Protein AF-A0A8S3FLX5-F1 (afdb_monomer_lite)

Radius of gyration: 37.71 Å; chains: 1; bounding box: 97×32×104 Å

Secondary structure (DSSP, 8-state):
------HHHHHHHHHHHHHH-SS-HHHHHHHHHHHHHHHHHHHHHHHHHHHHHSS--PPP-----------GGGGGTGGGGSSPPPHHHHTT--SPPPPPHHHHHHHHHHTTTTPPPSSPPPPPTTT-PPPHHHHHHTS--TT-PPP-

Foldseek 3Di:
DDPDDDPVRVVVVVVVCVVPDPDDPVVVVVVVVVVVVVVVVVVVVVVVVVCVVDVDPPDDPPLPPDDDDDDPVCPVVVCVNVPDDDPCNVVVPVDDDDDDPVVVVVVVVVVCPPDDPPDDDDPDPPDDDDDPVVVVVPPPPPDPPDDD

Organism: NCBI:txid392030

Sequence (148 aa):
METTLTEEERRERAITISSQRILTQQEFEQLKVLELKRRIQDRRRNRLEESMTDSRKRKTISIDTDSDSDDENKKNNADQNSGLITLRDIERVHKKRAHDKESRLETVIAGREGRAKFGKWKKEQGHAGTTNKEKLKNKNFQMLKPKL

InterPro domains:
  IPR007949 SDA1, middle domain [PF05285] (6-110)
  IPR027312 Sda1 [PTHR12730] (8-147)

Structure (mmCIF, N/CA/C/O backbone):
data_AF-A0A8S3FLX5-F1
#
_entry.id   AF-A0A8S3FLX5-F1
#
loop_
_atom_site.group_PDB
_atom_site.id
_atom_site.type_symbol
_atom_site.label_atom_id
_atom_site.label_alt_id
_atom_site.label_comp_id
_atom_site.label_asym_id
_atom_site.label_entity_id
_atom_site.label_seq_id
_atom_site.pdbx_PDB_ins_code
_atom_site.Cartn_x
_atom_site.Cartn_y
_atom_site.Cartn_z
_atom_site.occupancy
_atom_site.B_iso_or_equiv
_atom_site.auth_seq_id
_atom_site.auth_comp_id
_atom_site.auth_asym_id
_atom_site.auth_atom_id
_atom_site.pdbx_PDB_model_num
ATOM 1 N N . MET A 1 1 ? -27.139 -19.611 40.027 1.00 41.44 1 MET A N 1
ATOM 2 C CA . MET A 1 1 ? -28.556 -19.226 40.156 1.00 41.44 1 MET A CA 1
ATOM 3 C C . MET A 1 1 ? -28.733 -17.926 39.403 1.00 41.44 1 MET A C 1
ATOM 5 O O . MET A 1 1 ? -28.215 -16.912 39.849 1.00 41.44 1 MET A O 1
ATOM 9 N N . GLU A 1 2 ? -29.344 -17.971 38.225 1.00 53.03 2 GLU A N 1
ATOM 10 C CA . GLU A 1 2 ? -29.634 -16.766 37.447 1.00 53.03 2 GLU A CA 1
ATOM 11 C C . GLU A 1 2 ? -30.911 -16.134 38.000 1.00 53.03 2 GLU A C 1
ATOM 13 O O . GLU A 1 2 ? -32.001 -16.687 37.875 1.00 53.03 2 GLU A O 1
ATOM 18 N N . THR A 1 3 ? -30.770 -14.997 38.673 1.00 62.75 3 THR A N 1
ATOM 19 C CA . THR A 1 3 ? -31.898 -14.194 39.138 1.00 62.75 3 THR A CA 1
ATOM 20 C C . THR A 1 3 ? -32.441 -13.400 37.955 1.00 62.75 3 THR A C 1
ATOM 22 O O . THR A 1 3 ? -32.013 -12.284 37.658 1.00 62.75 3 THR A O 1
ATOM 25 N N . THR A 1 4 ? -33.374 -13.998 37.220 1.00 74.00 4 THR A N 1
ATOM 26 C CA . THR A 1 4 ? -34.117 -13.278 36.190 1.00 74.00 4 THR A CA 1
ATOM 27 C C . THR A 1 4 ? -35.082 -12.316 36.880 1.00 74.00 4 THR A C 1
ATOM 29 O O . THR A 1 4 ? -36.125 -12.710 37.385 1.00 74.00 4 THR A O 1
ATOM 32 N N . LEU A 1 5 ? -34.709 -11.034 36.933 1.00 80.00 5 LEU A N 1
ATOM 33 C CA . LEU A 1 5 ? -35.615 -9.978 37.390 1.00 80.00 5 LEU A CA 1
ATOM 34 C C 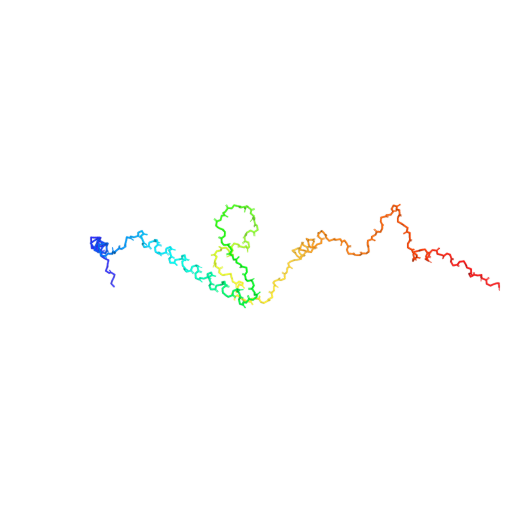. LEU A 1 5 ? -36.907 -10.005 36.573 1.00 80.00 5 LEU A C 1
ATOM 36 O O . LEU A 1 5 ? -36.837 -10.146 35.342 1.00 80.00 5 LEU A O 1
ATOM 40 N N . THR A 1 6 ? -38.037 -9.795 37.241 1.00 89.69 6 THR A N 1
ATOM 41 C CA . THR A 1 6 ? -39.342 -9.631 36.590 1.00 89.69 6 THR A CA 1
ATOM 42 C C . THR A 1 6 ? -39.361 -8.352 35.745 1.00 89.69 6 THR A C 1
ATOM 44 O O . THR A 1 6 ? -38.525 -7.457 35.903 1.00 89.69 6 THR A O 1
ATOM 47 N N . GLU A 1 7 ? -40.279 -8.258 34.781 1.00 85.56 7 GLU A N 1
ATOM 48 C CA . GLU A 1 7 ? -40.336 -7.101 33.875 1.00 85.56 7 GLU A CA 1
ATOM 49 C C . GLU A 1 7 ? -40.601 -5.781 34.608 1.00 85.56 7 GLU A C 1
ATOM 51 O O . GLU A 1 7 ? -40.069 -4.741 34.219 1.00 85.56 7 GLU A O 1
ATOM 56 N N . GLU A 1 8 ? -41.379 -5.832 35.686 1.00 89.06 8 GLU A N 1
ATOM 57 C CA . GLU A 1 8 ? -41.728 -4.674 36.509 1.00 89.06 8 GLU A CA 1
ATOM 58 C C . GLU A 1 8 ? -40.499 -4.139 37.253 1.00 89.06 8 GLU A C 1
ATOM 60 O O . GLU A 1 8 ? -40.159 -2.962 37.121 1.00 89.06 8 GLU A O 1
ATOM 65 N N . GLU A 1 9 ? -39.728 -5.021 37.895 1.00 90.44 9 GLU A N 1
ATOM 66 C CA . GLU A 1 9 ? -38.485 -4.655 38.584 1.00 90.44 9 GLU A CA 1
ATOM 67 C C . GLU A 1 9 ? -37.431 -4.080 37.621 1.00 90.44 9 GLU A C 1
ATOM 69 O O . GLU A 1 9 ? -36.633 -3.211 37.988 1.00 90.44 9 GLU A O 1
ATOM 74 N N . ARG A 1 10 ? -37.416 -4.529 36.356 1.00 89.25 10 ARG A N 1
ATOM 75 C CA . ARG A 1 10 ? -36.533 -3.960 35.321 1.00 89.25 10 ARG A CA 1
ATOM 76 C C . ARG A 1 10 ? -36.943 -2.541 34.940 1.00 89.25 10 ARG A C 1
ATOM 78 O O . ARG A 1 10 ? -36.063 -1.705 34.731 1.00 89.25 10 ARG A O 1
ATOM 85 N N . ARG A 1 11 ? -38.247 -2.261 34.851 1.00 90.81 11 ARG A N 1
ATOM 86 C CA . ARG A 1 11 ? -38.771 -0.927 34.512 1.00 90.81 11 ARG A CA 1
ATOM 87 C C . ARG A 1 11 ? -38.497 0.076 35.625 1.00 90.81 11 ARG A C 1
ATOM 89 O O . ARG A 1 11 ? -37.990 1.156 35.336 1.00 90.81 11 ARG A O 1
ATOM 96 N N . GLU A 1 12 ? -38.735 -0.289 36.881 1.00 91.62 12 GLU A N 1
ATOM 97 C CA . GLU A 1 12 ? -38.451 0.587 38.027 1.00 91.62 12 GLU A CA 1
ATOM 98 C C . GLU A 1 12 ? -36.959 0.912 38.145 1.00 91.62 12 GLU A C 1
ATOM 100 O O . GLU A 1 12 ? -36.572 2.071 38.338 1.00 91.62 12 GLU A O 1
ATOM 105 N N . ARG A 1 13 ? -36.093 -0.088 37.932 1.00 88.88 13 ARG A N 1
ATOM 106 C CA . ARG A 1 13 ? -34.643 0.134 37.871 1.00 88.88 13 ARG A CA 1
ATOM 107 C C . ARG A 1 13 ? -34.257 1.041 36.711 1.00 88.88 13 ARG A C 1
ATOM 109 O O . ARG A 1 13 ? -33.436 1.931 36.904 1.00 88.88 13 ARG A O 1
ATOM 116 N N . ALA A 1 14 ? -34.847 0.861 35.530 1.00 87.69 14 ALA A N 1
ATOM 117 C CA . ALA A 1 14 ? -34.575 1.715 34.376 1.00 87.69 14 ALA A CA 1
ATOM 118 C C . ALA A 1 14 ? -34.994 3.174 34.623 1.00 87.69 14 ALA A C 1
ATOM 120 O O . ALA A 1 14 ? -34.220 4.076 34.309 1.00 87.69 14 ALA A O 1
ATOM 121 N N . ILE A 1 15 ? -36.158 3.408 35.242 1.00 88.06 15 ILE A N 1
ATOM 122 C CA . ILE A 1 15 ? -36.630 4.750 35.621 1.00 88.06 15 ILE A CA 1
ATOM 123 C C . ILE A 1 15 ? -35.657 5.388 36.616 1.00 88.06 15 ILE A C 1
ATOM 125 O O . ILE A 1 15 ? -35.187 6.499 36.379 1.00 88.06 15 ILE A O 1
ATOM 129 N N . THR A 1 16 ? -35.286 4.658 37.670 1.00 89.88 16 THR A N 1
ATOM 130 C CA . THR A 1 16 ? -34.331 5.122 38.691 1.00 89.88 16 THR A CA 1
ATOM 131 C C . THR A 1 16 ? -32.963 5.454 38.090 1.00 89.88 16 THR A C 1
ATOM 133 O O . THR A 1 16 ? -32.375 6.487 38.393 1.00 89.88 16 THR A O 1
ATOM 136 N N . ILE A 1 17 ? -32.461 4.610 37.185 1.00 87.25 17 ILE A N 1
ATOM 137 C CA . ILE A 1 17 ? -31.196 4.850 36.482 1.00 87.25 17 ILE A CA 1
ATOM 138 C C . ILE A 1 17 ? -31.325 6.063 35.558 1.00 87.25 17 ILE A C 1
ATOM 140 O O . ILE A 1 17 ? -30.408 6.873 35.498 1.00 87.25 17 ILE A O 1
ATOM 144 N N . SER A 1 18 ? -32.446 6.215 34.850 1.00 81.50 18 SER A N 1
ATOM 145 C CA . SER A 1 18 ? -32.661 7.345 33.942 1.00 81.50 18 SER A CA 1
ATOM 146 C C . SER A 1 18 ? -32.805 8.682 34.670 1.00 81.50 18 SER A C 1
ATOM 148 O O . SER A 1 18 ? -32.347 9.690 34.146 1.00 81.50 18 SER A O 1
ATOM 150 N N . SER A 1 19 ? -33.369 8.698 35.883 1.00 83.38 19 SER A N 1
ATOM 151 C CA . SER A 1 19 ? -33.488 9.914 36.694 1.00 83.38 19 SER A CA 1
ATOM 152 C C . SER A 1 19 ? -32.175 10.296 37.379 1.00 83.38 19 SER A C 1
ATOM 154 O O . SER A 1 19 ? -31.895 11.477 37.557 1.00 83.38 19 SER A O 1
ATOM 156 N N . GLN A 1 20 ? -31.348 9.311 37.741 1.00 86.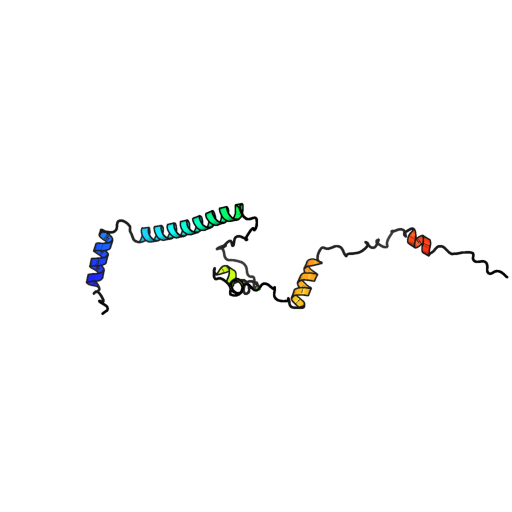31 20 GLN A N 1
ATOM 157 C CA . GLN A 1 20 ? -30.028 9.541 38.335 1.00 86.31 20 GLN A CA 1
ATOM 158 C C . GLN A 1 20 ? -28.953 9.886 37.295 1.00 86.31 20 GLN A C 1
ATOM 160 O O . GLN A 1 20 ? -27.934 10.493 37.630 1.00 86.31 20 GLN A O 1
ATOM 165 N N . ARG A 1 21 ? -29.134 9.482 36.035 1.00 83.56 21 ARG A N 1
ATOM 166 C CA . ARG A 1 21 ? -28.136 9.673 34.982 1.00 83.56 21 ARG A CA 1
ATOM 167 C C . ARG A 1 21 ? -28.285 11.053 34.345 1.00 83.56 21 ARG A C 1
ATOM 169 O O . ARG A 1 21 ? -29.317 11.389 33.786 1.00 83.56 21 ARG A O 1
ATOM 176 N N . ILE A 1 22 ? -27.199 11.820 34.382 1.00 81.12 22 ILE A N 1
ATOM 177 C CA . ILE A 1 22 ? -27.139 13.204 33.877 1.00 81.12 22 ILE A CA 1
ATOM 178 C C . ILE A 1 22 ? -27.162 13.259 32.337 1.00 81.12 22 ILE A C 1
ATOM 180 O O . ILE A 1 22 ? -27.526 14.278 31.766 1.00 81.12 22 ILE A O 1
ATOM 184 N N . LEU A 1 23 ? -26.784 12.165 31.667 1.00 82.81 23 LEU A N 1
ATOM 185 C CA . LEU A 1 23 ? -26.758 12.062 30.207 1.00 82.81 23 LEU A CA 1
ATOM 186 C C . LEU A 1 23 ? -27.784 11.044 29.698 1.00 82.81 23 LEU A C 1
ATOM 188 O O . LEU A 1 23 ? -27.848 9.900 30.164 1.00 82.81 23 LEU A O 1
ATOM 192 N N . THR A 1 24 ? -28.521 11.455 28.676 1.00 86.62 24 THR A N 1
ATOM 193 C CA . THR A 1 24 ? -29.459 10.648 27.897 1.00 86.62 24 THR A CA 1
ATOM 194 C C . THR A 1 24 ? -28.735 9.596 27.055 1.00 86.62 24 THR A C 1
ATOM 196 O O . THR A 1 24 ? -27.542 9.693 26.760 1.00 86.62 24 THR A O 1
ATOM 199 N N . GLN A 1 25 ? -29.462 8.568 26.614 1.00 82.94 25 GLN A N 1
ATOM 200 C CA . GLN A 1 25 ? -28.889 7.485 25.809 1.00 82.94 25 GLN A CA 1
ATOM 201 C C . GLN A 1 25 ? -28.263 7.984 24.491 1.00 82.94 25 GLN A C 1
ATOM 203 O O . GLN A 1 25 ? -27.208 7.488 24.094 1.00 82.94 25 GLN A O 1
ATOM 208 N N . GLN A 1 26 ? -28.865 8.997 23.857 1.00 87.88 26 GLN A N 1
ATOM 209 C CA . GLN A 1 26 ? -28.344 9.618 22.633 1.00 87.88 26 GLN A CA 1
ATOM 210 C C . GLN A 1 26 ? -26.978 10.277 22.867 1.00 87.88 26 GLN A C 1
ATOM 212 O O . GLN A 1 26 ? -26.066 10.144 22.051 1.00 87.88 26 GLN A O 1
ATOM 217 N N . GLU A 1 27 ? -26.790 10.929 24.012 1.00 91.75 27 GLU A N 1
ATOM 218 C CA . GLU A 1 27 ? -25.518 11.568 24.360 1.00 91.75 27 GLU A CA 1
ATOM 219 C C . GLU A 1 27 ? -24.414 10.533 24.634 1.00 91.75 27 GLU A C 1
ATOM 221 O O . GLU A 1 27 ? -23.246 10.773 24.328 1.00 91.75 27 GLU A O 1
ATOM 226 N N . PHE A 1 28 ? -24.758 9.335 25.120 1.00 89.81 28 PHE A N 1
ATOM 227 C CA . PHE A 1 28 ? -23.791 8.235 25.232 1.00 89.81 28 PHE A CA 1
ATOM 228 C C . PHE A 1 28 ? -23.327 7.701 23.880 1.00 89.81 28 PHE A C 1
ATOM 230 O O . PHE A 1 28 ? -22.160 7.332 23.735 1.00 89.81 28 PHE A O 1
ATOM 237 N N . GLU A 1 29 ? -24.209 7.651 22.887 1.00 91.50 29 GLU A N 1
ATOM 238 C CA . GLU A 1 29 ? -23.828 7.287 21.521 1.00 91.50 29 GLU A CA 1
ATOM 239 C C . GLU A 1 29 ? -22.904 8.346 20.915 1.00 91.50 29 GLU A C 1
ATOM 241 O O . GLU A 1 29 ? -21.864 8.007 20.346 1.00 91.50 29 GLU A O 1
ATOM 246 N N . GLN A 1 30 ? -23.210 9.626 21.133 1.00 91.75 30 GLN A N 1
ATOM 247 C CA . GLN A 1 30 ? -22.350 10.733 20.713 1.00 91.75 30 GLN A CA 1
ATOM 248 C C . GLN A 1 30 ? -20.972 10.678 21.388 1.00 91.75 30 GLN A C 1
ATOM 250 O O . GLN A 1 30 ? -19.956 10.803 20.702 1.00 91.75 30 GLN A O 1
ATOM 255 N N . LEU A 1 31 ? -20.906 10.415 22.698 1.00 91.94 31 LEU A N 1
ATOM 256 C CA . LEU A 1 31 ? -19.644 10.237 23.422 1.00 91.94 31 LEU A CA 1
ATOM 257 C C . LEU A 1 31 ? -18.825 9.062 22.881 1.00 91.94 31 LEU A C 1
ATOM 259 O O . LEU A 1 31 ? -17.623 9.214 22.667 1.00 91.94 31 LEU A O 1
ATOM 263 N N . LYS A 1 32 ? -19.460 7.922 22.583 1.00 91.31 32 LYS A N 1
ATOM 264 C CA . LYS A 1 32 ? -18.780 6.771 21.962 1.00 91.31 32 LYS A CA 1
ATOM 265 C C . LYS A 1 32 ? -18.198 7.128 20.596 1.00 91.31 32 LYS A C 1
ATOM 267 O O . LYS A 1 32 ? -17.053 6.785 20.305 1.00 91.31 32 LYS A O 1
ATOM 272 N N . VAL A 1 33 ? -18.961 7.837 19.762 1.00 92.62 33 VAL A N 1
ATOM 273 C CA . VAL A 1 33 ? -18.490 8.309 18.450 1.00 92.62 33 VAL A CA 1
ATOM 274 C C . VAL A 1 33 ? -17.316 9.277 18.608 1.00 92.62 33 VAL A C 1
ATOM 276 O O . VAL A 1 33 ? -16.336 9.177 17.866 1.00 92.62 33 VAL A O 1
ATOM 279 N N . LEU A 1 34 ? -17.375 10.198 19.571 1.00 91.81 34 LEU A N 1
ATOM 280 C CA . LEU A 1 34 ? -16.287 11.135 19.860 1.00 91.81 34 LEU A CA 1
ATOM 281 C C . LEU A 1 34 ? -15.028 10.421 20.361 1.00 91.81 34 LEU A C 1
ATOM 283 O O . LEU A 1 34 ? -13.930 10.737 19.907 1.00 91.81 34 LEU A O 1
ATOM 287 N N . GLU A 1 35 ? -15.169 9.427 21.233 1.00 89.56 35 GLU A N 1
ATOM 288 C CA . GLU A 1 35 ? -14.051 8.628 21.735 1.00 89.56 35 GLU A CA 1
ATOM 289 C C . GLU A 1 35 ? -13.391 7.810 20.613 1.00 89.56 35 GLU A C 1
ATOM 291 O O . GLU A 1 35 ? -12.165 7.802 20.484 1.00 89.56 35 GLU A O 1
ATOM 296 N N . LEU A 1 36 ? -14.194 7.198 19.734 1.00 82.06 36 LEU A N 1
ATOM 297 C CA . LEU A 1 36 ? -13.715 6.523 18.523 1.00 82.06 36 LEU A CA 1
ATOM 298 C C . LEU A 1 36 ? -12.944 7.485 17.609 1.00 82.06 36 LEU A C 1
ATOM 300 O O . LEU A 1 36 ? -11.833 7.168 17.175 1.00 82.06 36 LEU A O 1
ATOM 304 N N . LYS A 1 37 ? -13.492 8.681 17.358 1.00 82.88 37 LYS A N 1
ATOM 305 C CA . LYS A 1 37 ? -12.826 9.727 16.567 1.00 82.88 37 LYS A CA 1
ATOM 306 C C . LYS A 1 37 ? -11.501 10.156 17.201 1.00 82.88 37 LYS A C 1
ATOM 308 O O . LYS A 1 37 ? -10.492 10.204 16.497 1.00 82.88 37 LYS A O 1
ATOM 313 N N . ARG A 1 38 ? -11.474 10.389 18.518 1.00 85.88 38 ARG A N 1
ATOM 314 C CA . ARG A 1 38 ? -10.259 10.745 19.266 1.00 85.88 38 ARG A CA 1
ATOM 315 C C . ARG A 1 38 ? -9.205 9.644 19.171 1.00 85.88 38 ARG A C 1
ATOM 317 O O . ARG A 1 38 ? -8.065 9.921 18.817 1.00 85.88 38 ARG A O 1
ATOM 324 N N . ARG A 1 39 ? -9.589 8.378 19.363 1.00 78.00 39 ARG A N 1
ATOM 325 C CA . ARG A 1 39 ? -8.674 7.228 19.256 1.00 78.00 39 ARG A CA 1
ATOM 326 C C . ARG A 1 39 ? -8.052 7.101 17.863 1.00 78.00 39 ARG A C 1
ATOM 328 O O . ARG A 1 39 ? -6.886 6.728 17.740 1.00 78.00 39 ARG A O 1
ATOM 335 N N . ILE A 1 40 ? -8.811 7.405 16.810 1.00 74.38 40 ILE A N 1
ATOM 336 C CA . ILE A 1 40 ? -8.302 7.433 15.431 1.00 74.38 40 ILE A CA 1
ATOM 337 C C . ILE A 1 40 ? -7.345 8.615 15.228 1.00 74.38 40 ILE A C 1
ATOM 339 O O . ILE A 1 40 ? -6.292 8.437 14.614 1.00 74.38 40 ILE A O 1
ATOM 343 N N . GLN A 1 41 ? -7.676 9.801 15.747 1.00 73.88 41 GLN A N 1
ATOM 344 C CA . GLN A 1 41 ? -6.825 10.992 15.658 1.00 73.88 41 GLN A CA 1
ATOM 345 C C . GLN A 1 41 ? -5.499 10.819 16.409 1.00 73.88 41 GLN A C 1
ATOM 347 O O . GLN A 1 41 ? -4.450 11.073 15.822 1.00 73.88 41 GLN A O 1
ATOM 352 N N . ASP A 1 42 ? -5.516 10.287 17.632 1.00 69.81 42 ASP A N 1
ATOM 353 C CA . ASP A 1 42 ? -4.306 9.995 18.414 1.00 69.81 42 ASP A CA 1
ATOM 354 C C . ASP A 1 42 ? -3.414 8.976 17.684 1.00 69.81 42 ASP A C 1
ATOM 356 O O . ASP A 1 42 ? -2.201 9.154 17.556 1.00 69.81 42 ASP A O 1
ATOM 360 N N . ARG A 1 43 ? -4.020 7.943 17.079 1.00 66.19 43 ARG A N 1
ATOM 361 C CA . ARG A 1 43 ? -3.304 6.984 16.219 1.00 66.19 43 ARG A CA 1
ATOM 362 C C . ARG A 1 43 ? -2.743 7.605 14.940 1.00 66.19 43 ARG A C 1
ATOM 364 O O . ARG A 1 43 ? -1.769 7.073 14.413 1.00 66.19 43 ARG A O 1
ATOM 371 N N . ARG A 1 44 ? -3.352 8.666 14.402 1.00 64.06 44 ARG A N 1
ATOM 372 C CA . ARG A 1 44 ? -2.814 9.417 13.253 1.00 64.06 44 ARG A CA 1
ATOM 373 C C . ARG A 1 44 ? -1.665 10.325 13.682 1.00 64.06 44 ARG A C 1
ATOM 375 O O . ARG A 1 44 ? -0.660 10.358 12.982 1.00 64.06 44 ARG A O 1
ATOM 382 N N . ARG A 1 45 ? -1.778 10.996 14.832 1.00 63.38 45 ARG A N 1
ATOM 383 C CA . ARG A 1 45 ? -0.741 11.881 15.381 1.00 63.38 45 ARG A CA 1
ATOM 384 C C . ARG A 1 45 ? 0.539 11.121 15.720 1.00 63.38 45 ARG A C 1
ATOM 386 O O . ARG A 1 45 ? 1.593 11.482 15.212 1.00 63.38 45 ARG A O 1
ATOM 393 N N . ASN A 1 46 ? 0.437 10.018 16.461 1.00 61.12 46 ASN A N 1
ATOM 394 C CA . ASN A 1 46 ? 1.607 9.202 16.809 1.00 61.12 46 ASN A CA 1
ATOM 395 C C . ASN A 1 46 ? 2.284 8.625 15.553 1.00 61.12 46 ASN A C 1
ATOM 397 O O . ASN A 1 46 ? 3.502 8.520 15.480 1.00 61.12 46 ASN A O 1
ATOM 401 N N . ARG A 1 47 ? 1.493 8.313 14.519 1.00 56.44 47 ARG A N 1
ATOM 402 C CA . ARG A 1 47 ? 1.998 7.819 13.231 1.00 56.44 47 ARG A CA 1
ATOM 403 C C . ARG A 1 47 ? 2.660 8.921 12.394 1.00 56.44 47 ARG A C 1
ATOM 405 O O . ARG A 1 47 ? 3.586 8.626 11.647 1.00 56.44 47 ARG A O 1
ATOM 412 N N . LEU A 1 48 ? 2.203 10.170 12.519 1.00 57.44 48 LEU A N 1
ATOM 413 C CA . LEU A 1 48 ? 2.834 11.337 11.900 1.00 57.44 48 LEU A CA 1
ATOM 414 C C . LEU A 1 48 ? 4.198 11.616 12.548 1.00 57.44 48 LEU A C 1
ATOM 416 O O . LEU A 1 48 ? 5.182 11.762 11.828 1.00 57.44 48 LEU A O 1
ATOM 420 N N . GLU A 1 49 ? 4.272 11.607 13.881 1.00 58.66 49 GLU A N 1
ATOM 421 C CA . GLU A 1 49 ? 5.528 11.772 14.631 1.00 58.66 49 GLU A CA 1
ATOM 422 C C . GLU A 1 49 ? 6.536 10.642 14.322 1.00 58.66 49 GLU A C 1
ATOM 424 O O . GLU A 1 49 ? 7.707 10.917 14.048 1.00 58.66 49 GLU A O 1
ATOM 429 N N . GLU A 1 50 ? 6.085 9.384 14.224 1.00 55.12 50 GLU A N 1
ATOM 430 C CA . GLU A 1 50 ? 6.917 8.261 13.746 1.00 55.12 50 GLU A CA 1
ATOM 431 C C . GLU A 1 50 ? 7.377 8.439 12.286 1.00 55.12 50 GLU A C 1
ATOM 433 O O . GLU A 1 50 ? 8.515 8.126 11.943 1.00 55.12 50 GLU A O 1
ATOM 438 N N . SER A 1 51 ? 6.523 8.966 11.401 1.00 54.84 51 SER A N 1
ATOM 439 C CA . SER A 1 51 ? 6.865 9.162 9.981 1.00 54.84 51 SER A CA 1
ATOM 440 C C . SER A 1 51 ? 7.829 10.324 9.716 1.00 54.84 51 SER A C 1
ATOM 442 O O . SER A 1 51 ? 8.488 10.346 8.678 1.00 54.84 51 SER A O 1
ATOM 444 N N . MET A 1 52 ? 7.913 11.285 10.641 1.00 53.53 52 MET A N 1
ATOM 445 C CA . MET A 1 52 ? 8.853 12.409 10.577 1.00 53.53 52 MET A CA 1
ATOM 446 C C . MET A 1 52 ? 10.258 12.022 11.056 1.00 53.53 52 MET A C 1
ATOM 448 O O . MET A 1 52 ? 11.229 12.677 10.687 1.00 53.53 52 MET A O 1
ATOM 452 N N . THR A 1 53 ? 10.374 10.963 11.861 1.00 56.81 53 THR A N 1
ATOM 453 C CA . THR A 1 53 ? 11.642 10.503 12.450 1.00 56.81 53 THR A CA 1
ATOM 454 C C . THR A 1 53 ? 12.242 9.308 11.714 1.00 56.81 53 THR A C 1
ATOM 456 O O . THR A 1 53 ? 13.460 9.142 11.730 1.00 56.81 53 THR A O 1
ATOM 459 N N . ASP A 1 54 ? 11.428 8.523 11.003 1.00 48.75 54 ASP A N 1
ATOM 460 C CA . ASP A 1 54 ? 11.894 7.345 10.280 1.00 48.75 54 ASP A CA 1
ATOM 461 C C . ASP A 1 54 ? 11.549 7.436 8.782 1.00 48.75 54 ASP A C 1
ATOM 463 O O . ASP A 1 54 ? 10.392 7.408 8.363 1.00 48.75 54 ASP A O 1
ATOM 467 N N . SER A 1 55 ? 12.586 7.527 7.944 1.00 51.94 55 SER A N 1
ATOM 468 C CA . SER A 1 55 ? 12.551 7.726 6.477 1.00 51.94 55 SER A CA 1
ATOM 469 C C . SER A 1 55 ? 11.803 6.648 5.663 1.00 51.94 55 SER A C 1
ATOM 471 O O . SER A 1 55 ? 11.778 6.675 4.428 1.00 51.94 55 SER A O 1
ATOM 473 N N . ARG A 1 56 ? 11.150 5.690 6.325 1.00 51.22 56 ARG A N 1
ATOM 474 C CA . ARG A 1 56 ? 10.351 4.635 5.703 1.00 51.22 56 ARG A CA 1
ATOM 475 C C . ARG A 1 56 ? 8.893 5.067 5.634 1.00 51.22 56 ARG A C 1
ATOM 477 O O . ARG A 1 56 ? 8.082 4.719 6.490 1.00 51.22 56 ARG A O 1
ATOM 484 N N . LYS A 1 57 ? 8.547 5.768 4.551 1.00 50.09 57 LYS A N 1
ATOM 485 C CA . LYS A 1 57 ? 7.160 6.036 4.136 1.00 50.09 57 LYS A CA 1
ATOM 486 C C . LYS A 1 57 ? 6.371 4.720 4.022 1.00 50.09 57 LYS A C 1
ATOM 488 O O . LYS A 1 57 ? 6.341 4.094 2.962 1.00 50.09 57 LYS A O 1
ATOM 493 N N . ARG A 1 58 ? 5.715 4.286 5.102 1.00 52.16 58 ARG A N 1
ATOM 494 C CA . ARG A 1 58 ? 4.651 3.274 5.042 1.00 52.16 58 ARG A CA 1
ATOM 495 C C . ARG A 1 58 ? 3.417 3.957 4.454 1.00 52.16 58 ARG A C 1
ATOM 497 O O . ARG A 1 58 ? 2.918 4.918 5.032 1.00 52.16 58 ARG A O 1
ATOM 504 N N . LYS A 1 59 ? 2.981 3.498 3.273 1.00 52.16 59 LYS A N 1
ATOM 505 C CA . LYS A 1 59 ? 1.811 4.028 2.555 1.00 52.16 59 LYS A CA 1
ATOM 506 C C . LYS A 1 59 ? 0.597 4.053 3.487 1.00 52.16 59 LYS A C 1
ATOM 508 O O . LYS A 1 59 ? 0.258 3.047 4.105 1.00 52.16 59 LYS A O 1
ATOM 513 N N . THR A 1 60 ? -0.034 5.215 3.583 1.00 45.72 60 THR A N 1
ATOM 514 C CA . THR A 1 60 ? -1.333 5.396 4.225 1.00 45.72 60 THR A CA 1
ATOM 515 C C . THR A 1 60 ? -2.370 4.567 3.472 1.00 45.72 60 THR A C 1
ATOM 517 O O . THR A 1 60 ? -2.518 4.742 2.267 1.00 45.72 60 THR A O 1
ATOM 520 N N . ILE A 1 61 ? -3.081 3.674 4.159 1.00 49.62 61 ILE A N 1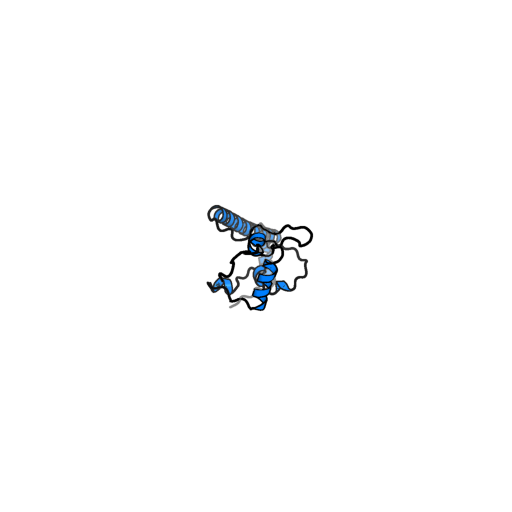
ATOM 521 C CA . ILE A 1 61 ? -4.308 3.073 3.625 1.00 49.62 61 ILE A CA 1
ATOM 522 C C . ILE A 1 61 ? -5.395 4.131 3.827 1.00 49.62 61 ILE A C 1
ATOM 524 O O . ILE A 1 61 ? -5.804 4.380 4.966 1.00 49.62 61 ILE A O 1
ATOM 528 N N . SER A 1 62 ? -5.783 4.830 2.758 1.00 45.41 62 SER A N 1
ATOM 529 C CA . SER A 1 62 ? -7.044 5.565 2.741 1.00 45.41 62 SER A CA 1
ATOM 530 C C . SER A 1 62 ? -8.156 4.522 2.683 1.00 45.41 62 SER A C 1
ATOM 532 O O . SER A 1 62 ? -8.231 3.722 1.757 1.00 45.41 62 SER A O 1
ATOM 534 N N . ILE A 1 63 ? -8.979 4.465 3.728 1.00 43.56 63 ILE A N 1
ATOM 535 C CA . ILE A 1 63 ? -10.278 3.798 3.644 1.00 43.56 63 ILE A CA 1
ATOM 536 C C . ILE A 1 63 ? -11.174 4.807 2.934 1.00 43.56 63 ILE A C 1
ATOM 538 O O . ILE A 1 63 ? -11.781 5.672 3.566 1.00 43.56 63 ILE A O 1
ATOM 542 N N . ASP A 1 64 ? -11.142 4.765 1.607 1.00 42.34 64 ASP A N 1
ATOM 543 C CA . ASP A 1 64 ? -12.061 5.526 0.775 1.00 42.34 64 ASP A CA 1
ATOM 544 C C . ASP A 1 64 ? -13.414 4.818 0.850 1.00 42.34 64 ASP A C 1
ATOM 546 O O . ASP A 1 64 ? -13.593 3.693 0.383 1.00 42.34 64 ASP A O 1
ATOM 550 N N . THR A 1 65 ? -14.342 5.455 1.565 1.00 44.16 65 THR A N 1
ATOM 551 C CA . THR A 1 65 ? -15.717 4.980 1.751 1.00 44.16 65 THR A CA 1
ATOM 552 C C . THR A 1 65 ? -16.589 5.587 0.660 1.00 44.16 65 THR A C 1
ATOM 554 O O . THR A 1 65 ? -17.541 6.286 0.966 1.00 44.16 65 THR A O 1
ATOM 557 N N . ASP A 1 66 ? -16.225 5.367 -0.601 1.00 37.41 66 ASP A N 1
ATOM 558 C CA . ASP A 1 66 ? -17.096 5.659 -1.737 1.00 37.41 66 ASP A CA 1
ATOM 559 C C . ASP A 1 66 ? -16.947 4.542 -2.775 1.00 37.41 66 ASP A C 1
ATOM 561 O O . ASP A 1 66 ? -15.867 4.249 -3.293 1.00 37.41 66 ASP A O 1
ATOM 565 N N . SER A 1 67 ? -18.060 3.847 -2.984 1.00 48.66 67 SER A N 1
ATOM 566 C CA . SER A 1 67 ? -18.253 2.791 -3.970 1.00 48.66 67 SER A CA 1
ATOM 567 C C . SER A 1 67 ? -18.556 3.424 -5.321 1.00 48.66 67 SER A C 1
ATOM 569 O O . SER A 1 67 ? -19.540 4.143 -5.415 1.00 48.66 67 SER A O 1
ATOM 571 N N . ASP A 1 68 ? -17.742 3.143 -6.339 1.00 42.81 68 ASP A N 1
ATOM 572 C CA . ASP A 1 68 ? -18.204 2.702 -7.667 1.00 42.81 68 ASP A CA 1
ATOM 573 C C . ASP A 1 68 ? -17.022 2.591 -8.634 1.00 42.81 68 ASP A C 1
ATOM 575 O O . ASP A 1 68 ? -16.415 3.582 -9.037 1.00 42.81 68 ASP A O 1
ATOM 579 N N . SER A 1 69 ? -16.661 1.357 -8.986 1.00 38.16 69 SER A N 1
ATOM 580 C CA . SER A 1 69 ? -16.096 0.989 -10.294 1.00 38.16 69 SER A CA 1
ATOM 581 C C . SER A 1 69 ? -15.831 -0.516 -10.332 1.00 38.16 69 SER A C 1
ATOM 583 O O . SER A 1 69 ? -15.101 -1.066 -9.502 1.00 38.16 69 SER A O 1
ATOM 585 N N . ASP A 1 70 ? -16.468 -1.157 -11.309 1.00 44.56 70 ASP A N 1
ATOM 586 C CA . ASP A 1 70 ? -16.269 -2.535 -11.738 1.00 44.56 70 ASP A CA 1
ATOM 587 C C . ASP A 1 70 ? -14.788 -2.821 -12.015 1.00 44.56 70 ASP A C 1
ATOM 589 O O . ASP A 1 70 ? -14.215 -2.294 -12.967 1.00 44.56 70 ASP A O 1
ATOM 593 N N . ASP A 1 71 ? -14.167 -3.687 -11.213 1.00 41.69 71 ASP A N 1
ATOM 594 C CA . ASP A 1 71 ? -12.895 -4.305 -11.585 1.00 41.69 71 ASP A CA 1
ATOM 595 C C . ASP A 1 71 ? -12.757 -5.687 -10.917 1.00 41.69 71 ASP A C 1
ATOM 597 O O . ASP A 1 71 ? -12.540 -5.824 -9.706 1.00 41.69 71 ASP A O 1
ATOM 601 N N . GLU A 1 72 ? -12.900 -6.743 -11.724 1.00 47.75 72 GLU A N 1
ATOM 602 C CA . GLU A 1 72 ? -12.764 -8.163 -11.349 1.00 47.75 72 GLU A CA 1
ATOM 603 C C . GLU A 1 72 ? -11.388 -8.492 -10.720 1.00 47.75 72 GLU A C 1
ATOM 605 O O . GLU A 1 72 ? -11.224 -9.527 -10.069 1.00 47.75 72 GLU A O 1
ATOM 610 N N . ASN A 1 73 ? -10.406 -7.584 -10.793 1.00 45.00 73 ASN A N 1
ATOM 611 C CA . ASN A 1 73 ? -9.114 -7.713 -10.110 1.00 45.00 73 ASN A CA 1
ATOM 612 C C . ASN A 1 73 ? -9.158 -7.539 -8.576 1.00 45.00 73 ASN A C 1
ATOM 614 O O . ASN A 1 73 ? -8.145 -7.741 -7.895 1.00 45.00 73 ASN A O 1
ATOM 618 N N . LYS A 1 74 ? -10.311 -7.202 -7.985 1.00 45.59 74 LYS A N 1
ATOM 619 C CA . LYS A 1 74 ? -10.434 -6.958 -6.535 1.00 45.59 74 LYS A CA 1
ATOM 620 C C . LYS A 1 74 ? -10.405 -8.227 -5.674 1.00 45.59 74 LYS A C 1
ATOM 622 O O . LYS A 1 74 ? -10.084 -8.137 -4.491 1.00 45.59 74 LYS A O 1
ATOM 627 N N . LYS A 1 75 ? -10.654 -9.421 -6.230 1.00 44.53 75 LYS A N 1
ATOM 628 C CA . LYS A 1 75 ? -10.742 -10.673 -5.441 1.00 44.53 75 LYS A CA 1
ATOM 629 C C . LYS A 1 75 ? -9.442 -11.050 -4.714 1.00 44.53 75 LYS A C 1
ATOM 631 O O . LYS A 1 75 ? -9.507 -11.610 -3.628 1.00 44.53 75 LYS A O 1
ATOM 636 N N . ASN A 1 76 ? -8.274 -10.656 -5.230 1.00 47.56 76 ASN A N 1
ATOM 637 C CA . ASN A 1 76 ? -6.984 -10.909 -4.565 1.00 47.56 76 ASN A CA 1
ATOM 638 C C . ASN A 1 76 ? -6.550 -9.800 -3.584 1.00 47.56 76 ASN A C 1
ATOM 640 O O . ASN A 1 76 ? -5.579 -9.980 -2.853 1.00 47.56 76 ASN A O 1
ATOM 644 N N . ASN A 1 77 ? -7.243 -8.655 -3.569 1.00 47.62 77 ASN A N 1
ATOM 645 C CA . ASN A 1 77 ? -6.985 -7.522 -2.666 1.00 47.62 77 ASN A CA 1
ATOM 646 C C . ASN A 1 77 ? -8.152 -7.243 -1.702 1.00 47.62 77 ASN A C 1
ATOM 648 O O . ASN A 1 77 ? -8.077 -6.301 -0.914 1.00 47.62 77 ASN A O 1
ATOM 652 N N . ALA A 1 78 ? -9.217 -8.051 -1.735 1.00 48.69 78 ALA A N 1
ATOM 653 C CA . ALA A 1 78 ? -10.371 -7.919 -0.846 1.00 48.69 78 ALA A CA 1
ATOM 654 C C . ALA A 1 78 ? -9.977 -8.012 0.640 1.00 48.69 78 ALA A C 1
ATOM 656 O O . ALA A 1 78 ? -10.558 -7.327 1.480 1.00 48.69 78 ALA A O 1
ATOM 657 N N . ASP A 1 79 ? -8.923 -8.770 0.949 1.00 52.44 79 ASP A N 1
ATOM 658 C CA . ASP A 1 79 ? -8.413 -8.920 2.313 1.00 52.44 79 ASP A CA 1
ATOM 659 C C . ASP A 1 79 ? -7.827 -7.621 2.883 1.00 52.44 79 ASP A C 1
ATOM 661 O O . ASP A 1 79 ? -8.000 -7.325 4.064 1.00 52.44 79 ASP A O 1
ATOM 665 N N . GLN A 1 80 ? -7.210 -6.786 2.043 1.00 52.84 80 GLN A N 1
ATOM 666 C CA . GLN A 1 80 ? -6.537 -5.559 2.487 1.00 52.84 80 GLN A CA 1
ATOM 667 C C . GLN A 1 80 ? -7.521 -4.450 2.893 1.00 52.84 80 GLN A C 1
ATOM 669 O O . GLN A 1 80 ? -7.143 -3.528 3.614 1.00 52.84 80 GLN A O 1
ATOM 674 N N . ASN A 1 81 ? -8.786 -4.542 2.464 1.00 53.81 81 ASN A N 1
ATOM 675 C CA . ASN A 1 81 ? -9.814 -3.540 2.760 1.00 53.81 81 ASN A CA 1
ATOM 676 C C . ASN A 1 81 ? -10.674 -3.889 3.989 1.00 53.81 81 ASN A C 1
ATOM 678 O O . ASN A 1 81 ? -11.462 -3.063 4.441 1.00 53.81 81 ASN A O 1
ATOM 682 N N . SER A 1 82 ? -10.522 -5.095 4.546 1.00 63.22 82 SER A N 1
ATOM 683 C CA . SER A 1 82 ? -11.299 -5.574 5.702 1.00 63.22 82 SER A CA 1
ATOM 684 C C . SER A 1 82 ? -10.699 -5.180 7.061 1.00 63.22 82 SER A C 1
ATOM 686 O O . SER A 1 82 ? -11.305 -5.411 8.106 1.00 63.22 82 SER A O 1
ATOM 688 N N . GLY A 1 83 ? -9.490 -4.602 7.073 1.00 67.31 83 GLY A N 1
ATOM 689 C CA . GLY A 1 83 ? -8.749 -4.304 8.303 1.00 67.31 83 GLY A CA 1
ATOM 690 C C . GLY A 1 83 ? -8.228 -5.544 9.045 1.00 67.31 83 GLY A C 1
ATOM 691 O O . GLY A 1 83 ? -7.598 -5.393 10.095 1.00 67.31 83 GLY A O 1
ATOM 692 N N . LEU A 1 84 ? -8.461 -6.748 8.515 1.00 79.31 84 LEU A N 1
ATOM 693 C CA . LEU A 1 84 ? -7.901 -7.993 9.026 1.00 79.31 84 LEU A CA 1
ATOM 694 C C . LEU A 1 84 ? -6.488 -8.201 8.474 1.00 79.31 84 LEU A C 1
ATOM 696 O O . LEU A 1 84 ? -6.174 -7.859 7.336 1.00 79.31 84 LEU A O 1
ATOM 700 N N . ILE A 1 85 ? -5.616 -8.745 9.319 1.00 77.94 85 ILE A N 1
ATOM 701 C CA . ILE A 1 85 ? -4.229 -9.038 8.959 1.00 77.94 85 ILE A CA 1
ATOM 702 C C . ILE A 1 85 ? -4.220 -10.329 8.144 1.00 77.94 85 ILE A C 1
ATOM 704 O O . ILE A 1 85 ? -4.773 -11.339 8.582 1.00 77.94 85 ILE A O 1
ATOM 708 N N . THR A 1 86 ? -3.567 -10.316 6.983 1.00 78.38 86 THR A N 1
ATOM 709 C CA . THR A 1 86 ? -3.445 -11.522 6.159 1.00 78.38 86 THR A CA 1
ATOM 710 C C . THR A 1 86 ? -2.420 -12.487 6.757 1.00 78.38 86 THR A C 1
ATOM 712 O O . THR A 1 86 ? -1.422 -12.064 7.343 1.00 78.38 86 THR A O 1
ATOM 715 N N . LEU A 1 87 ? -2.613 -13.799 6.571 1.00 80.25 87 LEU A N 1
ATOM 716 C CA . LEU A 1 87 ? -1.653 -14.833 7.003 1.00 80.25 87 LEU A CA 1
ATOM 717 C C . LEU A 1 87 ? -0.226 -14.542 6.521 1.00 80.25 87 LEU A C 1
ATOM 719 O O . LEU A 1 87 ? 0.739 -14.692 7.267 1.00 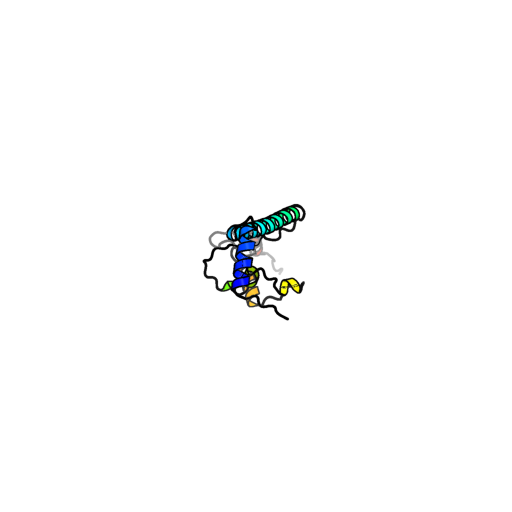80.25 87 LEU A O 1
ATOM 723 N N . ARG A 1 88 ? -0.097 -14.019 5.299 1.00 72.56 88 ARG A N 1
ATOM 724 C CA . ARG A 1 88 ? 1.186 -13.654 4.695 1.00 72.56 88 ARG A CA 1
ATOM 725 C C . ARG A 1 88 ? 1.957 -12.605 5.501 1.00 72.56 88 ARG A C 1
ATOM 727 O O . ARG A 1 88 ? 3.187 -12.660 5.543 1.00 72.56 88 ARG A O 1
ATOM 734 N N . ASP A 1 89 ? 1.251 -11.670 6.131 1.00 74.44 89 ASP A N 1
ATOM 735 C CA . ASP A 1 89 ? 1.852 -10.624 6.962 1.00 74.44 89 ASP A CA 1
ATOM 736 C C . ASP A 1 89 ? 2.309 -11.170 8.327 1.00 74.44 89 ASP A C 1
ATOM 738 O O . ASP A 1 89 ? 3.254 -10.648 8.924 1.00 74.44 89 ASP A O 1
ATOM 742 N N . ILE A 1 90 ? 1.684 -12.256 8.797 1.00 84.69 90 ILE A N 1
ATOM 743 C CA . ILE A 1 90 ? 2.033 -12.962 10.040 1.00 84.69 90 ILE A CA 1
ATOM 744 C C . ILE A 1 90 ? 3.241 -13.884 9.819 1.00 84.69 90 ILE A C 1
ATOM 746 O O . ILE A 1 90 ? 4.168 -13.899 10.628 1.00 84.69 90 ILE A O 1
ATOM 750 N N . GLU A 1 91 ? 3.266 -14.616 8.705 1.00 82.31 91 GLU A N 1
ATOM 751 C CA . GLU A 1 91 ? 4.239 -15.684 8.426 1.00 82.31 91 GLU A CA 1
ATOM 752 C C . GLU A 1 91 ? 5.665 -15.190 8.111 1.00 82.31 91 GLU A C 1
ATOM 754 O O . GLU A 1 91 ? 6.583 -16.000 7.996 1.00 82.31 91 GLU A O 1
ATOM 759 N N . ARG A 1 92 ? 5.888 -13.870 7.980 1.00 72.94 92 ARG A N 1
ATOM 760 C CA . ARG A 1 92 ? 7.208 -13.246 7.713 1.00 72.94 92 ARG A CA 1
ATOM 761 C C . ARG A 1 92 ? 8.011 -13.952 6.608 1.00 72.94 92 ARG A C 1
ATOM 763 O O . ARG A 1 92 ? 9.235 -14.070 6.679 1.00 72.94 92 ARG A O 1
ATOM 770 N N . VAL A 1 93 ? 7.337 -14.397 5.548 1.00 79.00 93 VAL A N 1
ATOM 771 C CA . VAL A 1 93 ? 7.993 -15.081 4.429 1.00 79.00 93 VAL A CA 1
ATOM 772 C C . VAL A 1 93 ? 8.943 -14.112 3.715 1.00 79.00 93 VAL A C 1
ATOM 774 O O . VAL A 1 93 ? 8.529 -13.199 3.003 1.00 79.00 93 VAL A O 1
ATOM 777 N N . HIS A 1 94 ? 10.249 -14.321 3.893 1.00 76.81 94 HIS A N 1
ATOM 778 C CA . HIS A 1 94 ? 11.291 -13.422 3.385 1.00 76.81 94 HIS A CA 1
ATOM 779 C C . HIS A 1 94 ? 11.490 -13.474 1.863 1.00 76.81 94 HIS A C 1
ATOM 781 O O . HIS A 1 94 ? 12.075 -12.557 1.281 1.00 76.81 94 HIS A O 1
ATOM 787 N N . LYS A 1 95 ? 11.057 -14.552 1.200 1.00 80.94 95 LYS A N 1
ATOM 788 C CA . LYS A 1 95 ? 11.236 -14.741 -0.244 1.00 80.94 95 LYS A CA 1
ATOM 789 C C . LYS A 1 95 ? 9.910 -14.559 -0.969 1.00 80.94 95 LYS A C 1
ATOM 791 O O . LYS A 1 95 ? 8.888 -15.114 -0.585 1.00 80.94 95 LYS A O 1
ATOM 796 N N . LYS A 1 96 ? 9.932 -13.775 -2.047 1.00 78.06 96 LYS A N 1
ATOM 797 C CA . LYS A 1 96 ? 8.768 -13.632 -2.924 1.00 78.06 96 LYS A CA 1
ATOM 798 C C . LYS A 1 96 ? 8.522 -14.961 -3.638 1.00 78.06 96 LYS A C 1
ATOM 800 O O . LYS A 1 96 ? 9.475 -15.604 -4.077 1.00 78.06 96 LYS A O 1
ATOM 805 N N . ARG A 1 97 ? 7.251 -15.349 -3.763 1.00 81.25 97 ARG A N 1
ATOM 806 C CA . ARG A 1 97 ? 6.842 -16.494 -4.583 1.00 81.25 97 ARG A CA 1
ATOM 807 C C . ARG A 1 97 ? 7.329 -16.284 -6.021 1.00 81.25 97 ARG A C 1
ATOM 809 O O . ARG A 1 97 ? 7.315 -15.157 -6.517 1.00 81.25 97 ARG A O 1
ATOM 816 N N . ALA A 1 98 ? 7.779 -17.359 -6.664 1.00 79.94 98 ALA A N 1
ATOM 817 C CA . ALA A 1 98 ? 8.148 -17.322 -8.072 1.00 79.94 98 ALA A CA 1
ATOM 818 C C . ALA A 1 98 ? 6.917 -16.963 -8.921 1.00 79.94 98 ALA A C 1
ATOM 820 O O . ALA A 1 98 ? 5.832 -17.490 -8.685 1.00 79.94 98 ALA A O 1
ATOM 821 N N . HIS A 1 99 ? 7.088 -16.052 -9.878 1.00 85.25 99 HIS A N 1
ATOM 822 C CA . HIS A 1 99 ? 6.040 -15.732 -10.844 1.00 85.25 99 HIS A CA 1
ATOM 823 C C . HIS A 1 99 ? 5.907 -16.862 -11.863 1.00 85.25 99 HIS A C 1
ATOM 825 O O . HIS A 1 99 ? 6.921 -17.399 -12.323 1.00 85.25 99 HIS A O 1
ATOM 831 N N . ASP A 1 100 ? 4.672 -17.161 -12.262 1.00 92.25 100 ASP A N 1
ATOM 832 C CA . ASP A 1 100 ? 4.415 -18.032 -13.402 1.00 92.25 100 ASP A CA 1
ATOM 833 C C . ASP A 1 100 ? 5.002 -17.415 -14.678 1.00 92.25 100 ASP A C 1
ATOM 835 O O . ASP A 1 100 ? 5.194 -16.197 -14.799 1.00 92.25 100 ASP A O 1
ATOM 839 N N . LYS A 1 101 ? 5.333 -18.273 -15.645 1.00 93.56 101 LYS A N 1
ATOM 840 C CA . LYS A 1 101 ? 6.027 -17.854 -16.868 1.00 93.56 101 LYS A CA 1
ATOM 841 C C . LYS A 1 101 ? 5.245 -16.780 -17.629 1.00 93.56 101 LYS A C 1
ATOM 843 O O . LYS A 1 101 ? 5.866 -15.849 -18.134 1.00 93.56 101 LYS A O 1
ATOM 848 N N . GLU A 1 102 ? 3.924 -16.903 -17.681 1.00 91.75 102 GLU A N 1
ATOM 849 C CA . GLU A 1 102 ? 3.020 -15.988 -18.387 1.00 91.75 102 GLU A CA 1
ATOM 850 C C . GLU A 1 102 ? 3.022 -14.594 -17.753 1.00 91.75 102 GLU A C 1
ATOM 852 O O . GLU A 1 102 ? 3.388 -13.627 -18.417 1.00 91.75 102 GLU A O 1
ATOM 857 N N . SER A 1 103 ? 2.781 -14.505 -16.440 1.00 90.38 103 SER A N 1
ATOM 858 C CA . SER A 1 103 ? 2.837 -13.247 -15.676 1.00 90.38 103 SER A CA 1
ATOM 859 C C . SER A 1 103 ? 4.199 -12.546 -15.795 1.00 90.38 103 SER A C 1
ATOM 861 O O . SER A 1 103 ? 4.293 -11.320 -15.926 1.00 90.38 103 SER A O 1
ATOM 863 N N . ARG A 1 104 ? 5.292 -13.325 -15.817 1.00 93.31 104 ARG A N 1
ATOM 864 C CA . ARG A 1 104 ? 6.637 -12.779 -16.041 1.00 93.31 104 ARG A CA 1
ATOM 865 C C . ARG A 1 104 ? 6.794 -12.193 -17.444 1.00 93.31 104 ARG A C 1
ATOM 867 O O . ARG A 1 104 ? 7.445 -11.161 -17.589 1.00 93.31 104 ARG A O 1
ATOM 874 N N . LEU A 1 105 ? 6.256 -12.849 -18.472 1.00 94.69 105 LEU A N 1
ATOM 875 C CA . LEU A 1 105 ? 6.333 -12.364 -19.851 1.00 94.69 105 LEU A CA 1
ATOM 876 C C . LEU A 1 105 ? 5.514 -11.089 -20.042 1.00 94.69 105 LEU A C 1
ATOM 878 O O . LEU A 1 105 ? 6.029 -10.143 -20.630 1.00 94.69 105 LEU A O 1
ATOM 882 N N . GLU A 1 106 ? 4.307 -11.036 -19.488 1.00 93.44 106 GLU A N 1
ATOM 883 C CA . GLU A 1 106 ? 3.435 -9.859 -19.527 1.00 93.44 106 GLU A CA 1
ATOM 884 C C . GLU A 1 106 ? 4.118 -8.630 -18.911 1.00 93.44 106 GLU A C 1
ATOM 886 O O . GLU A 1 106 ? 4.235 -7.589 -19.556 1.00 93.44 106 GLU A O 1
ATOM 891 N N . THR A 1 107 ? 4.715 -8.787 -17.724 1.00 91.94 107 THR A N 1
ATOM 892 C CA . THR A 1 107 ? 5.475 -7.713 -17.057 1.00 91.94 107 THR A CA 1
ATOM 893 C C . THR A 1 107 ? 6.651 -7.224 -17.914 1.00 91.94 107 THR A C 1
ATOM 895 O O . THR A 1 107 ? 6.950 -6.030 -17.975 1.00 91.94 107 THR A O 1
ATOM 898 N N . VAL A 1 108 ? 7.344 -8.145 -18.592 1.00 92.31 108 VAL A N 1
ATOM 899 C CA . VAL A 1 108 ? 8.470 -7.806 -19.475 1.00 92.31 108 VAL A CA 1
ATOM 900 C C . VAL A 1 108 ? 7.999 -7.078 -20.734 1.00 92.31 108 VAL A C 1
ATOM 902 O O . VAL A 1 108 ? 8.703 -6.182 -21.196 1.00 92.31 108 VAL A O 1
ATOM 905 N N . ILE A 1 109 ? 6.852 -7.458 -21.301 1.00 91.88 109 ILE A N 1
ATOM 906 C CA . ILE A 1 109 ? 6.273 -6.808 -22.483 1.00 91.88 109 ILE A CA 1
ATOM 907 C C . ILE A 1 109 ? 5.825 -5.392 -22.124 1.00 91.88 109 ILE A C 1
ATOM 909 O O . ILE A 1 109 ? 6.283 -4.455 -22.774 1.00 91.88 109 ILE A O 1
ATOM 913 N N . ALA A 1 110 ? 5.075 -5.225 -21.033 1.00 91.88 110 ALA A N 1
ATOM 914 C CA . ALA A 1 110 ? 4.651 -3.917 -20.537 1.00 91.88 110 ALA A CA 1
ATOM 915 C C . ALA A 1 110 ? 5.849 -2.981 -20.286 1.00 91.88 110 ALA A C 1
ATOM 917 O O . ALA A 1 110 ? 5.841 -1.818 -20.671 1.00 91.88 110 ALA A O 1
ATOM 918 N N . GLY A 1 111 ? 6.949 -3.499 -19.726 1.00 89.25 111 GLY A N 1
ATOM 919 C CA . GLY A 1 111 ? 8.177 -2.718 -19.527 1.00 89.25 111 GLY A CA 1
ATOM 920 C C . GLY A 1 111 ? 8.954 -2.373 -20.809 1.00 89.25 111 GLY A C 1
ATOM 921 O O . GLY A 1 111 ? 9.882 -1.561 -20.765 1.00 89.25 111 GLY A O 1
ATOM 922 N N . ARG A 1 112 ? 8.636 -3.002 -21.948 1.00 87.56 112 ARG A N 1
ATOM 923 C CA . ARG A 1 112 ? 9.229 -2.685 -23.260 1.00 87.56 112 ARG A CA 1
ATOM 924 C C . ARG A 1 112 ? 8.429 -1.634 -24.022 1.00 87.56 112 ARG A C 1
ATOM 926 O O . ARG A 1 112 ? 9.002 -1.007 -24.915 1.00 87.56 112 ARG A O 1
ATOM 933 N N . GLU A 1 113 ? 7.157 -1.440 -23.694 1.00 88.69 113 GLU A N 1
ATOM 934 C CA . GLU A 1 113 ? 6.312 -0.435 -24.334 1.00 88.69 113 GLU A CA 1
ATOM 935 C C . GLU A 1 113 ? 6.880 0.973 -24.098 1.00 88.69 113 GLU A C 1
ATOM 937 O O . GLU A 1 113 ? 7.329 1.322 -23.008 1.00 88.69 113 GLU A O 1
ATOM 942 N N . GLY A 1 114 ? 6.971 1.770 -25.166 1.00 83.38 114 GLY A N 1
ATOM 943 C CA . GLY A 1 114 ? 7.545 3.121 -25.126 1.00 83.38 114 GLY A CA 1
ATOM 944 C C . GLY A 1 114 ? 9.079 3.199 -25.081 1.00 83.38 114 GLY A C 1
ATOM 945 O O . GLY A 1 114 ? 9.635 4.287 -25.242 1.00 83.38 114 GLY A O 1
ATOM 946 N N . ARG A 1 115 ? 9.805 2.080 -24.928 1.00 82.25 115 ARG A N 1
ATOM 947 C CA . ARG A 1 115 ? 11.276 2.088 -24.986 1.00 82.25 115 ARG A CA 1
ATOM 948 C C . ARG A 1 115 ? 11.759 1.996 -26.434 1.00 82.25 115 ARG A C 1
ATOM 950 O O . ARG A 1 115 ? 11.467 1.034 -27.142 1.00 82.25 115 ARG A O 1
ATOM 957 N N . ALA A 1 116 ? 12.598 2.946 -26.853 1.00 80.19 116 ALA A N 1
ATOM 958 C CA . ALA A 1 116 ? 13.304 2.839 -28.126 1.00 80.19 116 ALA A CA 1
ATOM 959 C C . ALA A 1 116 ? 14.131 1.542 -28.170 1.00 80.19 116 ALA A C 1
ATOM 961 O O . ALA A 1 116 ? 14.810 1.182 -27.200 1.00 80.19 116 ALA A O 1
ATOM 962 N N . LYS A 1 117 ? 14.073 0.830 -29.302 1.00 80.00 117 LYS A N 1
ATOM 963 C CA . LYS A 1 117 ? 14.795 -0.432 -29.492 1.00 80.00 117 LYS A CA 1
ATOM 964 C C . LYS A 1 117 ? 16.273 -0.234 -29.151 1.00 80.00 117 LYS A C 1
ATOM 966 O O . LYS A 1 117 ? 16.946 0.604 -29.745 1.00 80.00 117 LYS A O 1
ATOM 971 N N . PHE A 1 118 ? 16.772 -1.015 -28.194 1.00 78.25 118 PHE A N 1
ATOM 972 C CA . PHE A 1 118 ? 18.179 -0.973 -27.814 1.00 78.25 118 PHE A CA 1
ATOM 973 C C . PHE A 1 118 ? 19.059 -1.362 -29.009 1.00 78.25 118 PHE A C 1
ATOM 975 O O . PHE A 1 118 ? 18.816 -2.376 -29.668 1.00 78.25 118 PHE A O 1
ATOM 982 N N . GLY A 1 119 ? 20.072 -0.545 -29.291 1.00 79.25 119 GLY A N 1
ATOM 983 C CA . GLY A 1 119 ? 20.968 -0.710 -30.430 1.00 79.25 119 GLY A CA 1
ATOM 984 C C . GLY A 1 119 ? 21.225 0.609 -31.150 1.00 79.25 119 GLY A C 1
ATOM 985 O O . GLY A 1 119 ? 20.686 1.654 -30.795 1.00 79.25 119 GLY A O 1
ATOM 986 N N . LYS A 1 120 ? 22.080 0.564 -32.175 1.00 71.25 120 LYS A N 1
ATOM 987 C CA . LYS A 1 120 ? 22.321 1.731 -33.028 1.00 71.25 120 LYS A CA 1
ATOM 988 C C . LYS A 1 120 ? 21.074 1.995 -33.864 1.00 71.25 120 LYS A C 1
ATOM 990 O O . LYS A 1 120 ? 20.568 1.071 -34.504 1.00 71.25 120 LYS A O 1
ATOM 995 N N . TRP A 1 121 ? 20.610 3.242 -33.87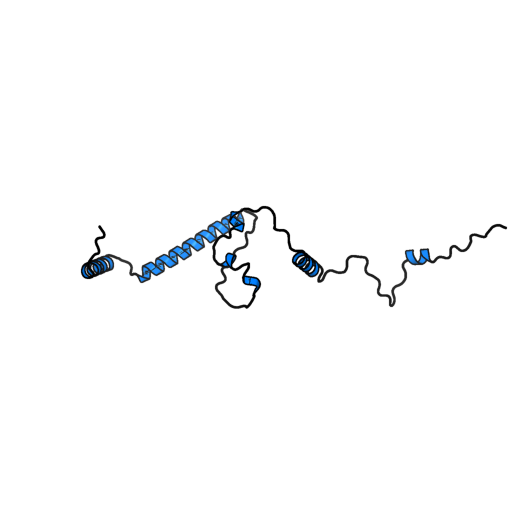8 1.00 68.81 121 TRP A N 1
ATOM 996 C CA . TRP A 1 121 ? 19.556 3.672 -34.789 1.00 68.81 121 TRP A CA 1
ATOM 997 C C . TRP A 1 121 ? 19.965 3.320 -36.219 1.00 68.81 121 TRP A C 1
ATOM 999 O O . TRP A 1 121 ? 21.057 3.675 -36.674 1.00 68.81 121 TRP A O 1
ATOM 1009 N N . LYS A 1 122 ? 19.121 2.546 -36.909 1.00 70.75 122 LYS A N 1
ATOM 1010 C CA . LYS A 1 122 ? 19.317 2.312 -38.336 1.00 70.75 122 LYS A CA 1
ATOM 1011 C C . LYS A 1 122 ? 19.010 3.626 -39.036 1.00 70.75 122 LYS A C 1
ATOM 1013 O O . LYS A 1 122 ? 17.961 4.211 -38.791 1.00 70.75 122 LYS A O 1
ATOM 1018 N N . LYS A 1 123 ? 19.927 4.087 -39.884 1.00 69.88 123 LYS A N 1
ATOM 1019 C CA . LYS A 1 123 ? 19.640 5.231 -40.744 1.00 69.88 123 LYS A CA 1
ATOM 1020 C C . LYS A 1 123 ? 18.527 4.826 -41.717 1.00 69.88 123 LYS A C 1
ATOM 1022 O O . LYS A 1 123 ? 18.590 3.730 -42.284 1.00 69.88 123 LYS A O 1
ATOM 1027 N N . GLU A 1 124 ? 17.518 5.676 -41.872 1.00 70.44 124 GLU A N 1
ATOM 1028 C CA . GLU A 1 124 ? 16.471 5.480 -42.873 1.00 70.44 124 GLU A CA 1
ATOM 1029 C C . GLU A 1 124 ? 17.102 5.477 -44.270 1.00 70.44 124 GLU A C 1
ATOM 1031 O O . GLU A 1 124 ? 17.944 6.312 -44.603 1.00 70.44 124 GLU A O 1
ATOM 1036 N N . GLN A 1 125 ? 16.736 4.476 -45.070 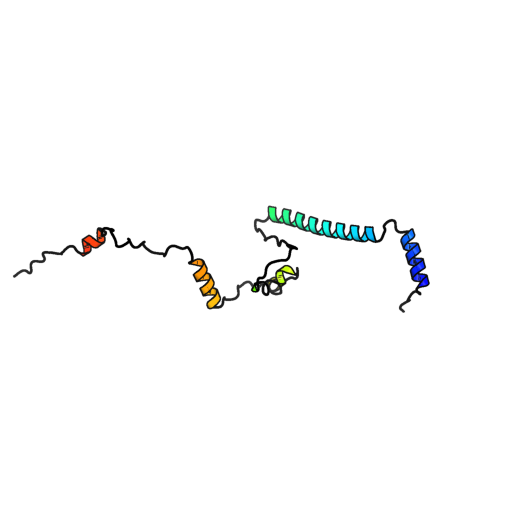1.00 66.00 125 GLN A N 1
ATOM 1037 C CA . GLN A 1 125 ? 17.434 4.091 -46.302 1.00 66.00 125 GLN A CA 1
ATOM 1038 C C . GLN A 1 125 ? 17.227 5.068 -47.474 1.00 66.00 125 GLN A C 1
ATOM 1040 O O . GLN A 1 125 ? 17.744 4.822 -48.556 1.00 66.00 125 GLN A O 1
ATOM 1045 N N . GLY A 1 126 ? 16.489 6.168 -47.282 1.00 70.31 126 GLY A N 1
ATOM 1046 C CA . GLY A 1 126 ? 16.129 7.082 -48.369 1.00 70.31 126 GLY A CA 1
ATOM 1047 C C . GLY A 1 126 ? 17.277 7.975 -48.848 1.00 70.31 126 GLY A C 1
ATOM 1048 O O . GLY A 1 126 ? 17.456 8.135 -50.046 1.00 70.31 126 GLY A O 1
ATOM 1049 N N . HIS A 1 127 ? 18.063 8.552 -47.928 1.00 65.06 127 HIS A N 1
ATOM 1050 C CA . HIS A 1 127 ? 19.075 9.577 -48.263 1.00 65.06 127 HIS A CA 1
ATOM 1051 C C . HIS A 1 127 ? 20.327 9.539 -47.366 1.00 65.06 127 HIS A C 1
ATOM 1053 O O . HIS A 1 127 ? 21.130 10.473 -47.335 1.00 65.06 127 HIS A O 1
ATOM 1059 N N . ALA A 1 128 ? 20.511 8.476 -46.585 1.00 73.38 128 ALA A N 1
ATOM 1060 C CA . ALA A 1 128 ? 21.605 8.403 -45.630 1.00 73.38 128 ALA A CA 1
ATOM 1061 C C . ALA A 1 128 ? 22.922 7.961 -46.290 1.00 73.38 128 ALA A C 1
ATOM 1063 O O . ALA A 1 128 ? 23.067 6.818 -46.714 1.00 73.38 128 ALA A O 1
ATOM 1064 N N . GLY A 1 129 ? 23.926 8.842 -46.300 1.00 75.19 129 GLY A N 1
ATOM 1065 C CA . GLY A 1 129 ? 25.271 8.496 -46.764 1.00 75.19 129 GLY A CA 1
ATOM 1066 C C . GLY A 1 129 ? 25.918 7.348 -45.967 1.00 75.19 129 GLY A C 1
ATOM 1067 O O . GLY A 1 129 ? 25.761 7.239 -44.738 1.00 75.19 129 GLY A O 1
ATOM 1068 N N . THR A 1 130 ? 26.694 6.517 -46.672 1.00 78.75 130 THR A N 1
ATOM 1069 C CA . THR A 1 130 ? 27.510 5.442 -46.084 1.00 78.75 130 THR A CA 1
ATOM 1070 C C . THR A 1 130 ? 28.606 6.008 -45.183 1.00 78.75 130 THR A C 1
ATOM 1072 O O . THR A 1 130 ? 29.150 7.093 -45.410 1.00 78.75 130 THR A O 1
ATOM 1075 N N . THR A 1 131 ? 28.937 5.280 -44.120 1.00 80.44 131 THR A N 1
ATOM 1076 C CA . THR A 1 131 ? 29.996 5.671 -43.180 1.00 80.44 131 THR A CA 1
ATOM 1077 C C . THR A 1 131 ? 31.385 5.477 -43.793 1.00 80.44 131 THR A C 1
ATOM 1079 O O . THR A 1 131 ? 31.587 4.606 -44.638 1.00 80.44 131 THR A O 1
ATOM 1082 N N . ASN A 1 132 ? 32.391 6.225 -43.324 1.00 81.88 132 ASN A N 1
ATOM 1083 C CA . ASN A 1 132 ? 33.779 6.044 -43.777 1.00 81.88 132 ASN A CA 1
ATOM 1084 C C . ASN A 1 132 ? 34.274 4.600 -43.579 1.00 81.88 132 ASN A C 1
ATOM 1086 O O . ASN A 1 132 ? 35.013 4.089 -44.414 1.00 81.88 132 ASN A O 1
ATOM 1090 N N . LYS A 1 133 ? 33.802 3.907 -42.531 1.00 82.25 133 LYS A N 1
ATOM 1091 C CA . LYS A 1 133 ? 34.087 2.484 -42.292 1.00 82.25 133 LYS A CA 1
ATOM 1092 C C . LYS A 1 133 ? 33.516 1.573 -43.386 1.00 82.25 133 LYS A C 1
ATOM 1094 O O . LYS A 1 133 ? 34.163 0.598 -43.742 1.00 82.25 133 LYS A O 1
ATOM 1099 N N . GLU A 1 134 ? 32.332 1.868 -43.915 1.00 79.69 134 GLU A N 1
ATOM 1100 C CA . GLU A 1 134 ? 31.735 1.123 -45.036 1.00 79.69 134 GLU A CA 1
ATOM 1101 C C . GLU A 1 134 ? 32.448 1.440 -46.353 1.00 79.69 134 GLU A C 1
ATOM 1103 O O . GLU A 1 134 ? 32.794 0.525 -47.094 1.00 79.69 134 GLU A O 1
ATOM 1108 N N . LYS A 1 135 ? 32.777 2.715 -46.595 1.00 81.12 135 LYS A N 1
ATOM 1109 C CA . LYS A 1 135 ? 33.569 3.132 -47.764 1.00 81.12 135 LYS A CA 1
ATOM 1110 C C . LYS A 1 135 ? 34.952 2.479 -47.788 1.00 81.12 135 LYS A C 1
ATOM 1112 O O . LYS A 1 135 ? 35.427 2.121 -48.855 1.00 81.12 135 LYS A O 1
ATOM 1117 N N . LEU A 1 136 ? 35.582 2.293 -46.624 1.00 78.19 136 LEU A N 1
ATOM 1118 C CA . LEU A 1 136 ? 36.869 1.602 -46.481 1.00 78.19 136 LEU A CA 1
ATOM 1119 C C . LEU A 1 136 ? 36.798 0.109 -46.839 1.00 78.19 136 LEU A C 1
ATOM 1121 O O . LEU A 1 136 ? 37.786 -0.416 -47.337 1.00 78.19 136 LEU A O 1
ATOM 1125 N N . LYS A 1 137 ? 35.658 -0.563 -46.622 1.00 77.50 137 LYS A N 1
ATOM 1126 C CA . LYS A 1 137 ? 35.479 -1.990 -46.956 1.00 77.50 137 LYS A CA 1
ATOM 1127 C C . LYS A 1 137 ? 35.357 -2.244 -48.456 1.00 77.50 137 LYS A C 1
ATOM 1129 O O . LYS A 1 137 ? 35.813 -3.276 -48.926 1.00 77.50 137 LYS A O 1
ATOM 1134 N N . ASN A 1 138 ? 34.761 -1.302 -49.183 1.00 68.19 138 ASN A N 1
ATOM 1135 C CA . ASN A 1 138 ? 34.557 -1.401 -50.630 1.00 68.19 138 ASN A CA 1
ATOM 1136 C C . ASN A 1 138 ? 35.688 -0.745 -51.434 1.00 68.19 138 ASN A C 1
ATOM 1138 O O . ASN A 1 138 ? 35.569 -0.604 -52.649 1.00 68.19 138 ASN A O 1
ATOM 1142 N N . LYS A 1 139 ? 36.779 -0.308 -50.787 1.00 68.75 139 LYS A N 1
ATOM 1143 C CA . LYS A 1 139 ? 37.966 0.105 -51.535 1.00 68.75 139 LYS A CA 1
ATOM 1144 C C . LYS A 1 139 ? 38.515 -1.131 -52.233 1.00 68.75 139 LYS A C 1
ATOM 1146 O O . LYS A 1 139 ? 38.911 -2.085 -51.570 1.00 68.75 139 LYS A O 1
ATOM 1151 N N . ASN A 1 140 ? 38.559 -1.098 -53.562 1.00 66.62 140 ASN A N 1
ATOM 1152 C CA . ASN A 1 140 ? 39.315 -2.080 -54.319 1.00 66.62 140 ASN A CA 1
ATOM 1153 C C . ASN A 1 140 ? 40.757 -2.050 -53.800 1.00 66.62 140 ASN A C 1
ATOM 1155 O O . ASN A 1 140 ? 41.445 -1.040 -53.954 1.00 66.62 140 ASN A O 1
ATOM 1159 N N . PHE A 1 141 ? 41.233 -3.156 -53.228 1.00 67.44 141 PHE A N 1
ATOM 1160 C CA . PHE A 1 141 ? 42.663 -3.410 -53.043 1.00 67.44 141 PHE A CA 1
ATOM 1161 C C . PHE A 1 141 ? 43.297 -3.680 -54.418 1.00 67.44 141 PHE A C 1
ATOM 1163 O O . PHE A 1 141 ? 43.902 -4.722 -54.658 1.00 67.44 141 PHE A O 1
ATOM 1170 N N . GLN A 1 142 ? 43.097 -2.774 -55.378 1.00 63.53 142 GLN A N 1
ATOM 1171 C CA . GLN A 1 142 ? 43.823 -2.805 -56.632 1.00 63.53 142 GLN A CA 1
ATOM 1172 C C . GLN A 1 142 ? 45.276 -2.495 -56.295 1.00 63.53 142 GLN A C 1
ATOM 1174 O O . GLN A 1 142 ? 45.648 -1.351 -56.060 1.00 63.53 142 GLN A O 1
ATOM 1179 N N . MET A 1 143 ? 46.065 -3.561 -56.201 1.00 62.03 143 MET A N 1
ATOM 1180 C CA . MET A 1 143 ? 47.257 -3.801 -57.020 1.00 62.03 143 MET A CA 1
ATOM 1181 C C . MET A 1 143 ? 48.239 -4.718 -56.281 1.00 62.03 143 MET A C 1
ATOM 1183 O O . MET A 1 143 ? 49.400 -4.376 -56.076 1.00 62.03 143 MET A O 1
ATOM 1187 N N . LEU A 1 144 ? 47.813 -5.937 -55.941 1.00 61.53 144 LEU A N 1
ATOM 1188 C CA . LEU A 1 144 ? 48.769 -7.043 -55.967 1.00 61.53 144 LEU A CA 1
ATOM 1189 C C . LEU A 1 144 ? 48.947 -7.423 -57.438 1.00 61.53 144 LEU A C 1
ATOM 1191 O O . LEU A 1 144 ? 48.156 -8.181 -57.991 1.00 61.53 144 LEU A O 1
ATOM 1195 N N . LYS A 1 145 ? 49.959 -6.834 -58.090 1.00 61.88 145 LYS A N 1
ATOM 1196 C CA . LYS A 1 145 ? 50.515 -7.385 -59.332 1.00 61.88 145 LYS A CA 1
ATOM 1197 C C . LYS A 1 145 ? 50.955 -8.821 -59.010 1.00 61.88 145 LYS A C 1
ATOM 1199 O O . LYS A 1 145 ? 51.861 -8.957 -58.182 1.00 61.88 145 LYS A O 1
ATOM 1204 N N . PRO A 1 146 ? 50.383 -9.881 -59.607 1.00 60.12 146 PRO A N 1
ATOM 1205 C CA . PRO A 1 146 ? 51.078 -11.158 -59.596 1.00 60.12 146 PRO A CA 1
ATOM 1206 C C . PRO A 1 146 ? 52.416 -10.938 -60.314 1.00 60.12 146 PRO A C 1
ATOM 1208 O O . PRO A 1 146 ? 52.453 -10.392 -61.419 1.00 60.12 146 PRO A O 1
ATOM 1211 N N . LYS A 1 147 ? 53.521 -11.247 -59.630 1.00 58.50 147 LYS A N 1
ATOM 1212 C CA . LYS A 1 147 ? 54.841 -11.289 -60.266 1.00 58.50 147 LYS A CA 1
ATOM 1213 C C . LYS A 1 147 ? 54.808 -12.426 -61.293 1.00 58.50 147 LYS A C 1
ATOM 1215 O O . LYS A 1 147 ? 54.291 -13.492 -60.963 1.00 58.50 147 LYS A O 1
ATOM 1220 N N . LEU A 1 148 ? 55.291 -12.147 -62.508 1.00 46.38 148 LEU A N 1
ATOM 1221 C CA . LEU A 1 148 ? 55.645 -13.182 -63.483 1.00 46.38 148 LEU A CA 1
ATOM 1222 C C . LEU A 1 148 ? 56.678 -14.137 -62.880 1.00 46.38 148 LEU A C 1
ATOM 1224 O O . LEU A 1 148 ? 57.539 -13.635 -62.115 1.00 46.38 148 LEU A O 1
#

pLDDT: mean 71.99, std 16.29, range [37.41, 94.69]